Protein AF-A0A150J5W7-F1 (afdb_monomer_lite)

Structure (mmCIF, N/CA/C/O backbone):
data_AF-A0A150J5W7-F1
#
_entry.id   AF-A0A150J5W7-F1
#
loop_
_atom_site.group_PDB
_atom_site.id
_atom_site.type_symbol
_atom_site.label_atom_id
_atom_site.label_alt_id
_atom_site.label_comp_id
_atom_site.label_asym_id
_atom_site.label_entity_id
_atom_site.label_seq_id
_atom_site.pdbx_PDB_ins_code
_atom_site.Cartn_x
_atom_site.Cartn_y
_atom_site.Cartn_z
_atom_site.occupancy
_atom_site.B_iso_or_equiv
_atom_site.auth_seq_id
_atom_site.auth_comp_id
_atom_site.auth_asym_id
_atom_site.auth_atom_id
_atom_site.pdbx_PDB_model_num
ATOM 1 N N . MET A 1 1 ? 4.023 -8.537 0.478 1.00 85.88 1 MET A N 1
ATOM 2 C CA . MET A 1 1 ? 3.682 -8.868 -0.923 1.00 85.88 1 MET A CA 1
ATOM 3 C C . MET A 1 1 ? 3.739 -7.589 -1.752 1.00 85.88 1 MET A C 1
ATOM 5 O O . MET A 1 1 ? 3.187 -6.592 -1.292 1.00 85.88 1 MET A O 1
ATOM 9 N N . PRO A 1 2 ? 4.353 -7.577 -2.947 1.00 89.50 2 PRO A N 1
ATOM 10 C CA . PRO A 1 2 ? 4.375 -6.392 -3.802 1.00 89.50 2 PRO A CA 1
ATOM 11 C C . PRO A 1 2 ? 3.026 -6.140 -4.498 1.00 89.50 2 PRO A C 1
ATOM 13 O O . PRO A 1 2 ? 2.239 -7.058 -4.754 1.00 89.50 2 PRO A O 1
ATOM 16 N N . TYR A 1 3 ? 2.751 -4.883 -4.843 1.00 93.12 3 TYR A N 1
ATOM 17 C CA . TYR A 1 3 ? 1.566 -4.498 -5.603 1.00 93.12 3 TYR A CA 1
ATOM 18 C C . TYR A 1 3 ? 1.621 -5.059 -7.020 1.00 93.12 3 TYR A C 1
ATOM 20 O O . TYR A 1 3 ? 2.665 -5.082 -7.661 1.00 93.12 3 TYR A O 1
ATOM 28 N N . LYS A 1 4 ? 0.464 -5.431 -7.574 1.00 89.62 4 LYS A N 1
ATOM 29 C CA . LYS A 1 4 ? 0.386 -5.900 -8.968 1.00 89.62 4 LYS A CA 1
ATOM 30 C C . LYS A 1 4 ? 0.320 -4.749 -9.975 1.00 89.62 4 LYS A C 1
ATOM 32 O O . LYS A 1 4 ? 0.516 -4.946 -11.171 1.00 89.62 4 LYS A O 1
ATOM 37 N N . SER A 1 5 ? -0.024 -3.544 -9.519 1.00 93.25 5 SER A N 1
ATOM 38 C CA . SER A 1 5 ? -0.139 -2.357 -10.370 1.00 93.25 5 SER A CA 1
ATOM 39 C C . SER A 1 5 ? -0.078 -1.063 -9.568 1.00 93.25 5 SER A C 1
ATOM 41 O O . SER A 1 5 ? -0.416 -1.043 -8.384 1.00 93.25 5 SER A O 1
ATOM 43 N N . LYS A 1 6 ? 0.234 0.046 -10.248 1.00 92.25 6 LYS A N 1
ATOM 44 C CA . LYS A 1 6 ? 0.182 1.394 -9.655 1.00 92.25 6 LYS A CA 1
ATOM 45 C C . LYS A 1 6 ? -1.224 1.782 -9.184 1.00 92.25 6 LYS A C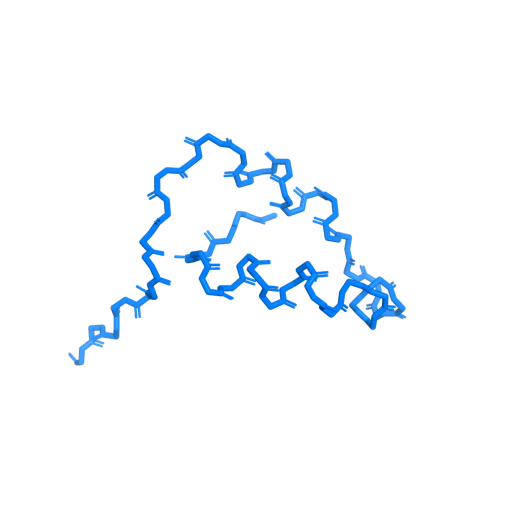 1
ATOM 47 O O . LYS A 1 6 ? -1.376 2.558 -8.249 1.00 92.25 6 LYS A O 1
ATOM 52 N N . ALA A 1 7 ? -2.273 1.258 -9.823 1.00 92.88 7 ALA A N 1
ATOM 53 C CA . ALA A 1 7 ? -3.645 1.468 -9.361 1.00 92.88 7 ALA A CA 1
ATOM 54 C C . ALA A 1 7 ? -3.894 0.816 -7.991 1.00 92.88 7 ALA A C 1
ATOM 56 O O . ALA A 1 7 ? -4.532 1.422 -7.133 1.00 92.88 7 ALA A O 1
ATOM 57 N N . GLN A 1 8 ? -3.354 -0.387 -7.775 1.00 93.56 8 GLN A N 1
ATOM 58 C CA . GLN A 1 8 ? -3.440 -1.074 -6.488 1.00 93.56 8 GLN A CA 1
ATOM 59 C C . GLN A 1 8 ? -2.638 -0.330 -5.415 1.00 93.56 8 GLN A C 1
ATOM 61 O O . GLN A 1 8 ? -3.169 -0.071 -4.343 1.00 93.56 8 GLN A O 1
ATOM 66 N N . GLU A 1 9 ? -1.413 0.094 -5.729 1.00 93.69 9 GLU A N 1
ATOM 67 C CA . GLU A 1 9 ? -0.593 0.926 -4.837 1.00 93.69 9 GLU A CA 1
ATOM 68 C C . GLU A 1 9 ? -1.342 2.191 -4.385 1.00 93.69 9 GLU A C 1
ATOM 70 O O . GLU A 1 9 ? -1.427 2.477 -3.190 1.00 93.69 9 GLU A O 1
ATOM 75 N N . LYS A 1 10 ? -1.951 2.930 -5.323 1.00 93.62 10 LYS A N 1
ATOM 76 C CA . LYS A 1 10 ? -2.756 4.119 -5.001 1.00 93.62 10 LYS A CA 1
ATOM 77 C C . LYS A 1 10 ? -3.940 3.791 -4.099 1.00 93.62 10 LYS A C 1
ATOM 79 O O . LYS A 1 10 ? -4.202 4.537 -3.162 1.00 93.62 10 LYS A O 1
ATOM 84 N N . TYR A 1 11 ? -4.647 2.692 -4.364 1.00 94.00 11 TYR A N 1
ATOM 85 C CA . TYR A 1 11 ? -5.775 2.267 -3.537 1.00 94.00 11 TYR A CA 1
ATOM 86 C C . TYR A 1 11 ? -5.340 1.962 -2.100 1.00 94.00 11 TYR A C 1
ATOM 88 O O . TYR A 1 11 ? -5.983 2.432 -1.163 1.00 94.00 11 TYR A O 1
ATOM 96 N N . PHE A 1 12 ? -4.242 1.222 -1.926 1.00 94.12 12 PHE A N 1
ATOM 97 C CA . PHE A 1 12 ? -3.734 0.847 -0.607 1.00 94.12 12 PHE A CA 1
ATOM 98 C C . PHE A 1 12 ? -3.255 2.065 0.183 1.00 94.12 12 PHE A C 1
ATOM 100 O O . PHE A 1 12 ? -3.598 2.206 1.354 1.00 94.12 12 PHE A O 1
ATOM 107 N N . ASN A 1 13 ? -2.548 2.992 -0.468 1.00 93.31 13 ASN A N 1
ATOM 108 C CA . ASN A 1 13 ? -2.100 4.226 0.174 1.00 93.31 13 ASN A CA 1
ATOM 109 C C . ASN A 1 13 ? -3.266 5.174 0.507 1.00 93.31 13 ASN A C 1
ATOM 111 O O . ASN A 1 13 ? -3.307 5.726 1.604 1.00 93.31 13 ASN A O 1
ATOM 115 N N . ALA A 1 14 ? -4.259 5.313 -0.379 1.00 96.31 14 ALA A N 1
ATOM 116 C CA . ALA A 1 14 ? -5.447 6.131 -0.116 1.00 96.31 14 ALA A CA 1
ATOM 117 C C . ALA A 1 14 ? -6.326 5.554 1.009 1.00 96.31 14 ALA A C 1
ATOM 119 O O . ALA A 1 14 ? -6.887 6.299 1.807 1.00 96.31 14 ALA A O 1
ATOM 120 N N . ASN A 1 15 ? -6.421 4.224 1.105 1.00 95.44 15 ASN A N 1
ATOM 121 C CA . ASN A 1 15 ? -7.220 3.526 2.119 1.00 95.44 15 ASN A CA 1
ATOM 122 C C . ASN A 1 15 ? -6.387 3.040 3.306 1.00 95.44 15 ASN A C 1
ATOM 124 O O . ASN A 1 15 ? -6.849 2.198 4.078 1.00 95.44 15 ASN A O 1
ATOM 128 N N . ARG A 1 16 ? -5.178 3.577 3.479 1.00 94.00 16 ARG A N 1
ATOM 129 C CA . ARG A 1 16 ? -4.199 3.097 4.452 1.00 94.00 16 ARG A CA 1
ATOM 130 C C . ARG A 1 16 ? -4.788 2.914 5.847 1.00 94.00 16 ARG A C 1
ATOM 132 O O . ARG A 1 16 ? -4.738 1.819 6.386 1.00 94.00 16 ARG A O 1
ATOM 139 N N . LYS A 1 17 ? -5.455 3.945 6.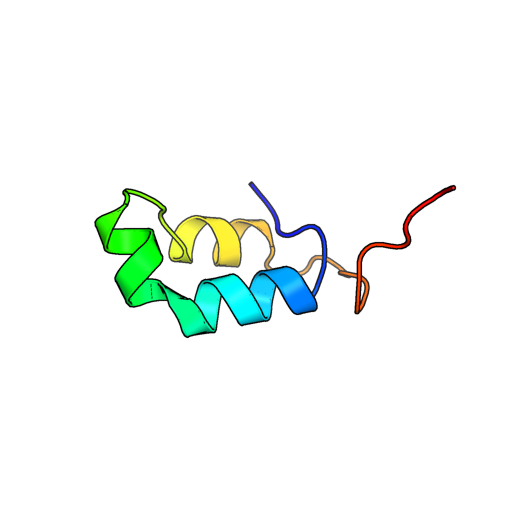374 1.00 94.19 17 LYS A N 1
ATOM 140 C CA . LYS A 1 17 ? -6.077 3.907 7.709 1.00 94.19 17 LYS A CA 1
ATOM 141 C C . LYS A 1 17 ? -7.122 2.797 7.858 1.00 94.19 17 LYS A C 1
ATOM 143 O O . LYS A 1 17 ? -7.287 2.253 8.943 1.00 94.19 17 LYS A O 1
ATOM 148 N N . LYS A 1 18 ? -7.868 2.485 6.794 1.00 95.75 18 LYS A N 1
ATOM 149 C CA . LYS A 1 18 ? -8.882 1.421 6.804 1.00 95.75 18 LYS A CA 1
ATOM 150 C C . LYS A 1 18 ? -8.224 0.043 6.752 1.00 95.75 18 LYS A C 1
ATOM 152 O O . LYS A 1 18 ? -8.644 -0.851 7.472 1.00 95.75 18 LYS A O 1
ATOM 157 N N . LEU A 1 19 ? -7.199 -0.105 5.920 1.00 94.06 19 LEU A N 1
ATOM 158 C CA . LEU A 1 19 ? -6.465 -1.353 5.728 1.00 94.06 19 LEU A CA 1
ATOM 159 C C . LEU A 1 19 ? -5.619 -1.713 6.957 1.00 94.06 19 LEU A C 1
ATOM 161 O O . LEU A 1 19 ? -5.666 -2.851 7.408 1.00 94.06 19 LEU A O 1
ATOM 165 N N . GLU A 1 20 ? -4.947 -0.740 7.572 1.00 93.62 20 GLU A N 1
ATOM 166 C CA . GLU A 1 20 ? -4.197 -0.941 8.820 1.00 93.62 20 GLU A CA 1
ATOM 167 C C . GLU A 1 20 ? -5.117 -1.386 9.967 1.00 93.62 20 GLU A C 1
ATOM 169 O O . GLU A 1 20 ? -4.770 -2.301 10.708 1.00 93.62 20 GLU A O 1
ATOM 174 N N . LYS A 1 21 ? -6.341 -0.840 10.055 1.00 96.44 21 LYS A N 1
ATOM 175 C CA . LYS A 1 21 ? -7.368 -1.320 11.002 1.00 96.44 21 LYS A CA 1
ATOM 176 C C . LYS A 1 21 ? -7.809 -2.765 10.750 1.00 96.44 21 LYS A C 1
ATOM 178 O O . LYS A 1 21 ? -8.292 -3.413 11.668 1.00 96.44 21 LYS A O 1
ATOM 183 N N . GLN A 1 22 ? -7.664 -3.261 9.523 1.00 94.50 22 GLN A N 1
ATOM 184 C CA . GLN A 1 22 ? -7.945 -4.650 9.145 1.00 94.50 22 GLN A CA 1
ATOM 185 C C . GLN A 1 22 ? -6.710 -5.559 9.293 1.00 94.50 22 GLN A C 1
ATOM 187 O O . GLN A 1 22 ? -6.750 -6.711 8.872 1.00 94.50 22 GLN A O 1
ATOM 192 N N . GLY A 1 23 ? -5.610 -5.051 9.863 1.00 93.75 23 GLY A N 1
ATOM 193 C CA . GLY A 1 23 ? -4.358 -5.790 10.038 1.00 93.75 23 GLY A CA 1
ATOM 194 C C . GLY A 1 23 ? -3.444 -5.788 8.808 1.00 93.75 23 GLY A C 1
ATOM 195 O O . GLY A 1 23 ? -2.426 -6.475 8.793 1.00 93.75 23 GLY A O 1
ATOM 196 N N . VAL A 1 24 ? -3.765 -5.017 7.765 1.00 93.50 24 VAL A N 1
ATOM 197 C CA . VAL A 1 24 ? -2.931 -4.919 6.560 1.00 93.50 24 VAL A CA 1
ATOM 198 C C . VAL A 1 24 ? -1.844 -3.865 6.761 1.00 93.50 24 VAL A C 1
ATOM 200 O O . VAL A 1 24 ? -2.119 -2.669 6.842 1.00 93.50 24 VAL A O 1
ATOM 203 N N . ASN A 1 25 ? -0.584 -4.299 6.765 1.00 94.50 25 ASN A N 1
ATOM 204 C CA . ASN A 1 25 ? 0.567 -3.405 6.864 1.00 94.50 25 ASN A CA 1
ATOM 205 C C . ASN A 1 25 ? 0.927 -2.795 5.498 1.00 94.50 25 ASN A C 1
ATOM 207 O O . ASN A 1 25 ? 1.737 -3.336 4.749 1.00 94.50 25 ASN A O 1
ATOM 211 N N . VAL A 1 26 ? 0.339 -1.642 5.177 1.00 92.75 26 VAL A N 1
ATOM 212 C CA . VAL A 1 26 ? 0.579 -0.929 3.907 1.00 92.75 26 VAL A CA 1
ATOM 213 C C . VAL A 1 26 ? 2.041 -0.489 3.739 1.00 92.75 26 VAL A C 1
ATOM 215 O O . VAL A 1 26 ? 2.533 -0.456 2.613 1.00 92.75 26 VAL A O 1
ATOM 218 N N . ASN A 1 27 ? 2.767 -0.209 4.830 1.00 94.00 27 ASN A N 1
ATOM 219 C CA . ASN A 1 27 ? 4.196 0.124 4.749 1.00 94.00 27 ASN A CA 1
ATOM 220 C C 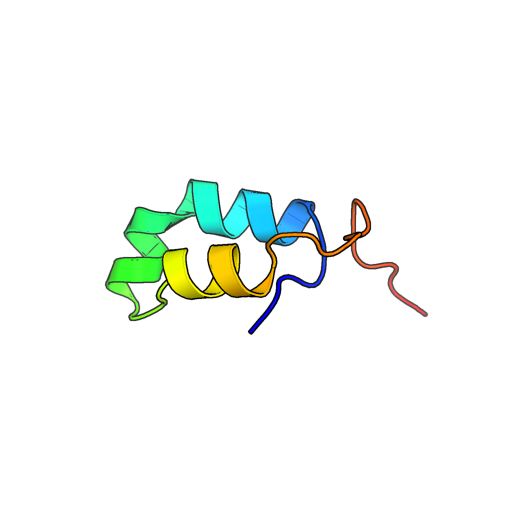. ASN A 1 27 ? 5.004 -1.034 4.172 1.00 94.00 27 ASN A C 1
ATOM 222 O O . ASN A 1 27 ? 5.741 -0.831 3.214 1.00 94.00 27 ASN A O 1
ATOM 226 N N . HIS A 1 28 ? 4.796 -2.244 4.690 1.00 93.25 28 HIS A N 1
ATOM 227 C CA . HIS A 1 28 ? 5.501 -3.426 4.204 1.00 93.25 28 HIS A CA 1
ATOM 228 C C . HIS A 1 28 ? 5.232 -3.670 2.707 1.00 93.25 28 HIS A C 1
ATOM 230 O O . HIS A 1 28 ? 6.138 -3.990 1.945 1.00 93.25 28 HIS A O 1
ATOM 236 N N . TRP A 1 29 ? 3.998 -3.431 2.250 1.00 92.94 29 TRP A N 1
ATOM 237 C CA . TRP A 1 29 ? 3.655 -3.520 0.826 1.00 92.94 29 TRP A CA 1
ATOM 238 C C . TRP A 1 29 ? 4.350 -2.450 -0.024 1.00 92.94 29 TRP A C 1
ATOM 240 O O . TRP A 1 29 ? 4.777 -2.740 -1.143 1.00 92.94 29 TRP A O 1
ATOM 250 N N . ASN A 1 30 ? 4.472 -1.223 0.487 1.00 93.00 30 ASN A N 1
ATOM 251 C CA . ASN A 1 30 ? 5.205 -0.151 -0.186 1.00 93.00 30 ASN A CA 1
ATOM 252 C C . ASN A 1 30 ? 6.704 -0.468 -0.285 1.00 93.00 30 ASN A C 1
ATOM 254 O O . ASN A 1 30 ? 7.297 -0.226 -1.333 1.00 93.00 30 ASN A O 1
ATOM 258 N N . GLU A 1 31 ? 7.303 -1.024 0.769 1.00 94.56 31 GLU A N 1
ATOM 259 C CA . GLU A 1 31 ? 8.716 -1.415 0.788 1.00 94.56 31 GLU A CA 1
ATOM 260 C C . GLU A 1 31 ? 9.004 -2.544 -0.200 1.00 94.56 31 GLU A C 1
ATOM 262 O O . GLU A 1 31 ? 9.901 -2.407 -1.028 1.00 94.56 31 GLU A O 1
ATOM 267 N N . GLU A 1 32 ? 8.190 -3.601 -0.201 1.00 92.50 32 GLU A N 1
ATOM 268 C CA . GLU A 1 32 ? 8.342 -4.711 -1.151 1.00 92.50 32 GLU A CA 1
ATOM 269 C C . GLU A 1 32 ? 8.085 -4.302 -2.605 1.00 92.50 32 GLU A C 1
ATOM 271 O O . GLU A 1 32 ? 8.600 -4.915 -3.538 1.00 92.50 32 GLU A O 1
ATOM 276 N N . SER A 1 33 ? 7.279 -3.262 -2.821 1.00 90.75 33 SER A N 1
ATOM 277 C CA . SER A 1 33 ? 7.001 -2.741 -4.162 1.00 90.75 33 SER A CA 1
ATOM 278 C C . SER A 1 33 ? 8.021 -1.705 -4.632 1.00 90.75 33 SER A C 1
ATOM 280 O O . SER A 1 33 ? 8.004 -1.311 -5.803 1.00 90.75 33 SER A O 1
ATOM 282 N N . LYS A 1 34 ? 8.895 -1.231 -3.738 1.00 90.25 34 LYS A N 1
ATOM 283 C CA . LYS A 1 34 ? 9.829 -0.143 -4.014 1.00 90.25 34 LYS A CA 1
ATOM 284 C C . LYS A 1 34 ? 10.828 -0.579 -5.084 1.00 90.25 34 LYS A C 1
ATOM 286 O O . LYS A 1 34 ? 11.511 -1.586 -4.955 1.00 90.25 34 LYS A O 1
ATOM 291 N N . GLY A 1 35 ? 10.914 0.198 -6.162 1.00 88.62 35 GLY A N 1
ATOM 292 C CA . GLY A 1 35 ? 11.817 -0.082 -7.284 1.00 88.62 35 GLY A CA 1
ATOM 293 C C . GLY A 1 35 ? 11.254 -1.033 -8.347 1.00 88.62 35 GLY A C 1
ATOM 294 O O . GLY A 1 35 ? 11.852 -1.156 -9.416 1.00 88.62 35 GLY A O 1
ATOM 295 N N . LEU A 1 36 ? 10.082 -1.642 -8.134 1.00 89.00 36 LEU A N 1
ATOM 296 C CA . LEU A 1 36 ? 9.448 -2.475 -9.155 1.00 89.00 36 LEU A CA 1
ATOM 297 C C . LEU A 1 36 ? 8.796 -1.620 -10.250 1.00 89.00 36 LEU A C 1
ATOM 299 O O . LEU A 1 36 ? 8.040 -0.677 -9.996 1.00 89.00 36 LEU A O 1
ATOM 303 N N . LYS A 1 37 ? 9.031 -1.992 -11.513 1.00 88.06 37 LYS A N 1
ATOM 304 C CA . LYS A 1 37 ? 8.319 -1.418 -12.664 1.00 88.06 37 LYS A CA 1
ATOM 305 C C . LYS A 1 37 ? 6.902 -1.987 -12.734 1.00 88.06 37 LYS A C 1
ATOM 307 O O . LYS A 1 37 ? 6.618 -2.932 -13.463 1.00 88.06 37 LYS A O 1
ATOM 312 N N . LEU A 1 38 ? 5.996 -1.375 -11.975 1.00 87.56 38 LEU A N 1
ATOM 313 C CA . LEU A 1 38 ? 4.591 -1.767 -11.955 1.00 87.56 38 LEU A CA 1
ATOM 314 C C . LEU A 1 38 ? 3.811 -1.175 -13.142 1.00 87.56 38 LEU A C 1
ATOM 316 O O . LEU A 1 38 ? 3.924 0.029 -13.421 1.00 87.56 38 LEU A O 1
ATOM 320 N N . PRO A 1 39 ? 2.959 -1.970 -13.817 1.00 91.56 39 PRO A N 1
ATOM 321 C CA . PRO A 1 39 ? 2.068 -1.455 -14.847 1.00 91.56 39 PRO A CA 1
ATOM 3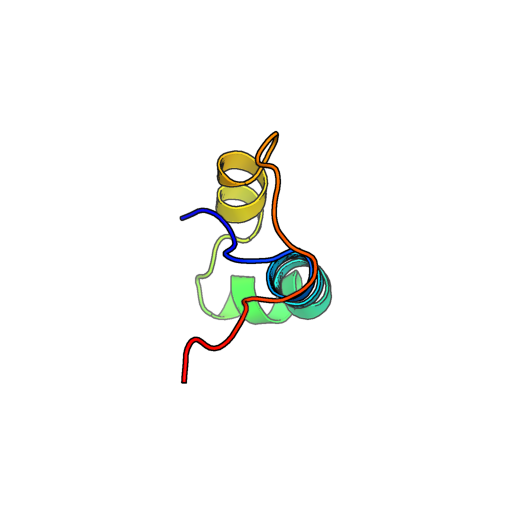22 C C . PRO A 1 39 ? 1.015 -0.520 -14.233 1.00 91.56 39 PRO A C 1
ATOM 324 O O . PRO A 1 39 ? 0.667 -0.620 -13.053 1.00 91.56 39 PRO A O 1
ATOM 327 N N . LYS A 1 40 ? 0.454 0.390 -15.044 1.00 89.25 40 LYS A N 1
ATOM 328 C CA . LYS A 1 40 ? -0.600 1.321 -14.586 1.00 89.25 40 LYS A CA 1
ATOM 329 C C . LYS A 1 40 ? -1.825 0.580 -14.034 1.00 89.25 40 LYS A C 1
ATOM 331 O O . LYS A 1 40 ? -2.355 0.964 -12.996 1.00 89.25 40 LYS A O 1
ATOM 336 N N . LYS A 1 41 ? -2.257 -0.480 -14.717 1.00 87.81 41 LYS A N 1
ATOM 337 C CA . LYS A 1 41 ? -3.339 -1.389 -14.319 1.00 87.81 41 LYS A CA 1
ATOM 338 C C . LYS A 1 41 ? -2.920 -2.814 -14.673 1.00 87.81 41 LYS A C 1
ATOM 340 O O . LYS A 1 41 ? -2.191 -3.002 -15.647 1.00 87.81 41 LYS A O 1
ATOM 345 N N . VAL A 1 42 ? -3.380 -3.799 -13.905 1.00 85.75 42 VAL A N 1
ATOM 346 C CA . VAL A 1 42 ? -3.190 -5.213 -14.254 1.00 85.75 42 VAL A CA 1
ATOM 347 C C . VAL A 1 42 ? -3.953 -5.477 -15.553 1.00 85.75 42 VAL A C 1
ATOM 349 O O . VAL A 1 42 ? -5.158 -5.222 -15.617 1.00 85.75 42 VAL A O 1
ATOM 352 N N . LYS A 1 43 ? -3.262 -5.932 -16.603 1.00 78.00 43 LYS A N 1
ATOM 353 C CA . LYS A 1 43 ? -3.932 -6.382 -17.827 1.00 78.00 43 LYS A CA 1
ATOM 354 C C . LYS A 1 43 ? -4.709 -7.648 -17.471 1.00 78.00 43 LYS A C 1
ATOM 356 O O . LYS A 1 43 ? -4.105 -8.623 -17.034 1.00 78.00 43 LYS A O 1
ATOM 361 N N . LYS A 1 44 ? -6.036 -7.627 -17.619 1.00 73.94 44 LYS A N 1
ATOM 362 C CA . LYS A 1 44 ? -6.8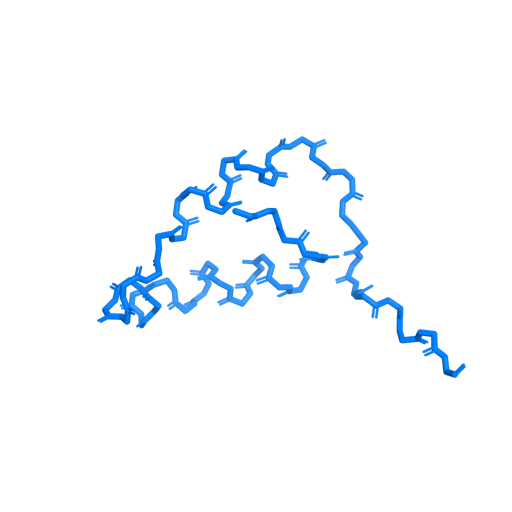22 -8.863 -17.593 1.00 73.94 44 LYS A CA 1
ATOM 363 C C . LYS A 1 44 ? -6.453 -9.629 -18.859 1.00 73.94 44 LYS A C 1
ATOM 365 O O . LYS A 1 44 ? -6.801 -9.180 -19.948 1.00 73.94 44 LYS A O 1
ATOM 370 N N . VAL A 1 45 ? -5.692 -10.710 -18.719 1.00 68.00 45 VAL A N 1
ATOM 371 C CA . VAL A 1 45 ? -5.623 -11.714 -19.782 1.00 68.00 45 VAL A CA 1
ATOM 372 C C . VAL A 1 45 ? -6.988 -12.399 -19.765 1.00 68.00 45 VAL A C 1
ATOM 374 O O . VAL A 1 45 ? -7.465 -12.766 -18.689 1.00 68.00 45 VAL A O 1
ATOM 377 N N . LYS A 1 46 ? -7.665 -12.368 -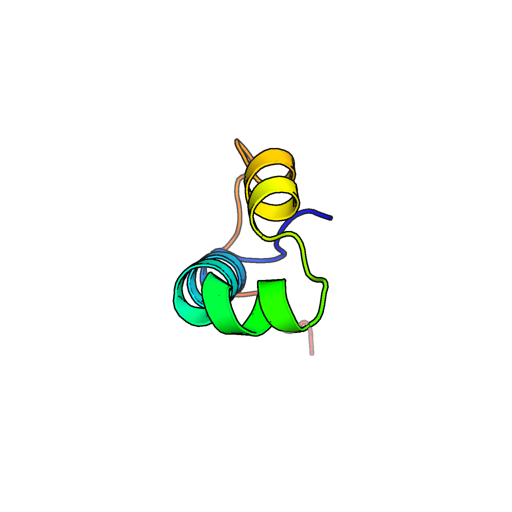20.909 1.00 55.53 46 LYS A N 1
ATOM 378 C CA . LYS A 1 46 ? -9.037 -12.841 -21.088 1.00 55.53 46 LYS A CA 1
ATOM 379 C C . LYS A 1 46 ? -9.031 -14.328 -21.400 1.00 55.53 46 LYS A C 1
ATOM 381 O O . LYS A 1 46 ? -8.056 -14.751 -22.057 1.00 55.53 46 LYS A O 1
#

Organism: NCBI:txid1705564

pLDDT: mean 90.26, std 7.51, range [55.53, 96.44]

Secondary structure (DSSP, 8-state):
---SSHHHHHHHHHTHHHHHHTT--HHHHHHHHTT----SS-----

Foldseek 3Di:
DEDQAPVRLVVCVVCVVVCVVVVHDNVVRCVVNPPDPHHHDRDPPD

Sequence (46 aa):
MPYKSKAQEKYFNANRKKLEKQGVNVNHWNEESKGLKLPKKVKKVK

Radius of gyration: 11.05 Å; chains: 1; bounding box: 21×19×32 Å